Protein AF-A0A1S2KK34-F1 (afdb_monomer)

Nearest PDB structures (foldseek):
  4k4c-assembly1_D  TM=8.020E-01  e=3.610E-04  Escherichia coli K-12
  1sh8-assembly1_B  TM=6.931E-01  e=1.708E-01  Pseudomonas aeruginosa
  1t82-assembly1_A  TM=6.483E-01  e=7.334E-01  Shewanella oneidensis MR-1
  1t82-assembly2_D  TM=6.218E-01  e=6.864E-01  Shewanella oneidensis MR-1
  8ayv-assembly1_B  TM=6.847E-01  e=1.091E+00  Pseudomonas putida KT2440

Solvent-accessible surface area (backbone atoms only — not comparable to full-atom values): 6632 Å² total; per-residue (Å²): 136,78,84,82,69,76,60,44,62,52,68,68,59,50,58,65,44,57,82,69,76,59,63,60,70,70,73,64,45,49,56,74,68,29,50,75,44,51,39,41,59,51,31,52,34,54,90,52,53,42,67,49,60,52,48,57,98,44,52,39,101,86,53,29,51,24,69,66,51,56,48,49,55,50,51,46,42,51,46,48,21,46,29,50,59,55,35,96,88,50,83,66,75,91,84,83,87,87,86,83,87,89,71,89,46,66,63,93

pLDDT: mean 93.86, std 10.23, range [38.03, 98.62]

Sequence (108 aa):
MGEQTTVKFPQEVLDEYAALGVDLPALFSAGHLGNRMGVQIVEAAPDRVVGTMPVEGNTQPYGLLHGGASAVLAETLGSIGAMLHGGSRKIAVGVDLNCTHHRGVRSG

Mean predicted aligned error: 3.7 Å

Foldseek 3Di:
DDPQQDEAEDVVQCVQCVVVVDPPCVVLDLPDVCVVQVKDWRYAALVDTDIDGWLPPQDDPVQWRDQVSVQSNVLSRVLSNVDRVVGPPDHDDDDDDDDDDPDTDRGD

Structure (mmCIF, N/CA/C/O backbone):
data_AF-A0A1S2KK34-F1
#
_entry.id   AF-A0A1S2KK34-F1
#
loop_
_atom_site.group_PDB
_atom_site.id
_atom_site.type_symbol
_atom_site.label_atom_id
_atom_site.label_alt_id
_atom_site.label_comp_id
_atom_site.label_asym_id
_atom_site.label_entity_id
_atom_site.label_seq_id
_atom_site.pdbx_PDB_ins_code
_atom_site.Cartn_x
_atom_site.Cartn_y
_atom_site.Cartn_z
_atom_site.occupancy
_atom_site.B_iso_or_equiv
_atom_site.auth_seq_id
_atom_site.auth_comp_id
_atom_site.auth_asym_id
_atom_site.auth_atom_id
_atom_site.pdbx_PDB_model_num
ATOM 1 N N . MET A 1 1 ? -4.766 14.253 -14.163 1.00 38.03 1 MET A N 1
ATOM 2 C CA . MET A 1 1 ? -5.714 14.497 -13.055 1.00 38.03 1 MET A CA 1
ATOM 3 C C . MET A 1 1 ? -6.442 13.179 -12.855 1.00 38.03 1 MET A C 1
ATOM 5 O O . MET A 1 1 ? -7.297 12.862 -13.666 1.00 38.03 1 MET A O 1
ATOM 9 N N . GLY A 1 2 ? -5.946 12.329 -11.950 1.00 47.00 2 GLY A N 1
ATOM 10 C CA . GLY A 1 2 ? -6.475 10.973 -11.771 1.00 47.00 2 GLY A CA 1
ATOM 11 C C . GLY A 1 2 ? -7.850 11.013 -11.114 1.00 47.00 2 GLY A C 1
ATOM 12 O O . GLY A 1 2 ? -8.084 11.864 -10.255 1.00 47.00 2 GLY A O 1
ATOM 13 N N . GLU A 1 3 ? -8.753 10.132 -11.538 1.00 47.66 3 GLU A N 1
ATOM 14 C CA . GLU A 1 3 ? -10.026 9.912 -10.854 1.00 47.66 3 GLU A CA 1
ATOM 15 C C . GLU A 1 3 ? -9.744 9.575 -9.386 1.00 47.66 3 GLU A C 1
ATOM 17 O O . GLU A 1 3 ? -9.060 8.596 -9.078 1.00 47.66 3 GLU A O 1
ATOM 22 N N . GLN A 1 4 ? -10.240 10.405 -8.467 1.00 55.00 4 GLN A N 1
ATOM 23 C CA . GLN A 1 4 ? -10.224 10.074 -7.048 1.00 55.00 4 GLN A CA 1
ATOM 24 C C . GLN A 1 4 ? -11.180 8.902 -6.849 1.00 55.00 4 GLN A C 1
ATOM 26 O O . GLN A 1 4 ? -12.398 9.067 -6.828 1.00 55.00 4 GLN A O 1
ATOM 31 N N . THR A 1 5 ? -10.622 7.700 -6.752 1.00 62.75 5 THR A N 1
ATOM 32 C CA . THR A 1 5 ? -11.407 6.517 -6.417 1.00 62.75 5 THR A CA 1
ATOM 33 C C . THR A 1 5 ? -11.819 6.648 -4.955 1.00 62.75 5 THR A C 1
ATOM 35 O O . THR A 1 5 ? -10.970 6.784 -4.077 1.00 62.75 5 THR A O 1
ATOM 38 N N . THR A 1 6 ? -13.122 6.658 -4.681 1.00 85.69 6 THR A N 1
ATOM 39 C CA . THR A 1 6 ? -13.627 6.674 -3.306 1.00 85.69 6 THR A CA 1
ATOM 40 C C . THR A 1 6 ? -13.260 5.358 -2.624 1.00 85.69 6 THR A C 1
ATOM 42 O O . THR A 1 6 ? -13.679 4.290 -3.076 1.00 85.69 6 THR A O 1
ATOM 45 N N . VAL A 1 7 ? -12.478 5.437 -1.544 1.00 94.38 7 VAL A N 1
ATOM 46 C CA . VAL A 1 7 ? -12.123 4.276 -0.717 1.00 94.38 7 VAL A CA 1
ATOM 47 C C . VAL A 1 7 ? -13.395 3.657 -0.142 1.00 94.38 7 VAL A C 1
ATOM 49 O O . VAL A 1 7 ? -14.249 4.362 0.398 1.00 94.38 7 VAL A O 1
ATOM 52 N N . LYS A 1 8 ? -13.523 2.334 -0.243 1.00 96.56 8 LYS A N 1
ATOM 53 C CA . LYS A 1 8 ? -14.642 1.591 0.341 1.00 96.56 8 LYS A CA 1
ATOM 54 C C . LYS A 1 8 ? -14.320 1.205 1.781 1.00 96.56 8 LYS A C 1
ATOM 56 O O . LYS A 1 8 ? -13.398 0.425 2.012 1.00 96.56 8 LYS A O 1
ATOM 61 N N . PHE A 1 9 ? -15.109 1.719 2.717 1.00 96.81 9 PHE A N 1
ATOM 62 C CA . PHE A 1 9 ? -15.080 1.332 4.125 1.00 96.81 9 PHE A CA 1
ATOM 63 C C . PHE A 1 9 ? -16.385 0.610 4.493 1.00 96.81 9 PHE A C 1
ATOM 65 O O . PHE A 1 9 ? -17.448 1.029 4.023 1.00 96.81 9 PHE A O 1
ATOM 72 N N . PRO A 1 10 ? -16.339 -0.442 5.326 1.00 96.44 10 PRO A N 1
ATOM 73 C CA . PRO A 1 10 ? -17.534 -1.010 5.943 1.00 96.44 10 PRO A CA 1
ATOM 74 C C . PRO A 1 10 ? -18.264 0.011 6.827 1.00 96.44 10 PRO A C 1
ATOM 76 O O . PRO A 1 10 ? -17.639 0.916 7.389 1.00 96.44 10 PRO A O 1
ATOM 79 N N . GLN A 1 11 ? -19.583 -0.141 6.979 1.00 94.94 11 GLN A N 1
ATOM 80 C CA . GLN A 1 11 ? -20.396 0.810 7.747 1.00 94.94 11 GLN A CA 1
ATOM 81 C C . GLN A 1 11 ? -19.986 0.845 9.223 1.00 94.94 11 GLN A C 1
ATOM 83 O O . GLN A 1 11 ? -19.932 1.915 9.814 1.00 94.94 11 GLN A O 1
ATOM 88 N N . GLU A 1 12 ? -19.610 -0.294 9.797 1.00 94.19 12 GLU A N 1
ATOM 89 C CA . GLU A 1 12 ? -19.143 -0.389 11.178 1.00 94.19 12 GLU A CA 1
ATOM 90 C C . GLU A 1 12 ? -17.866 0.425 11.437 1.00 94.19 12 GLU A C 1
ATOM 92 O O . GLU A 1 12 ? -17.731 1.033 12.498 1.00 94.19 12 GLU A O 1
ATOM 97 N N . VAL A 1 13 ? -16.960 0.503 10.453 1.00 95.19 13 VAL A N 1
ATOM 98 C CA . VAL A 1 13 ? -15.751 1.334 10.544 1.00 95.19 13 VAL A CA 1
ATOM 99 C C . VAL A 1 13 ? -16.136 2.809 10.465 1.00 95.19 13 VAL A C 1
ATOM 101 O O . VAL A 1 13 ? -15.637 3.623 11.239 1.00 95.19 13 VAL A O 1
ATOM 104 N N . LEU A 1 14 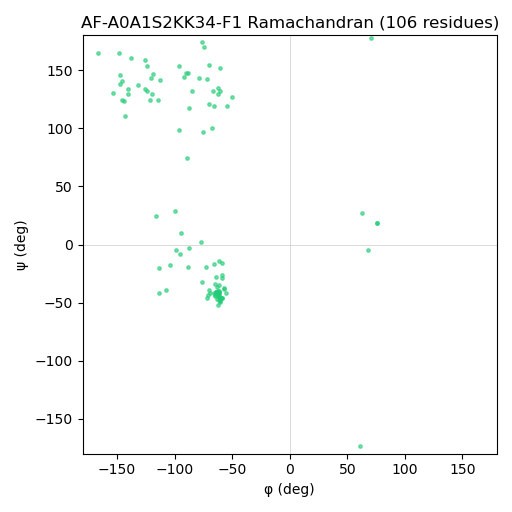? -17.045 3.166 9.553 1.00 94.38 14 LEU A N 1
ATOM 105 C CA . LEU A 1 14 ? -17.546 4.537 9.457 1.00 94.38 14 LEU A CA 1
ATOM 106 C C . LEU A 1 14 ? -18.196 4.974 10.774 1.00 94.38 14 LEU A C 1
ATOM 108 O O . LEU A 1 14 ? -17.876 6.049 11.272 1.00 94.38 14 LEU A O 1
ATOM 112 N N . ASP A 1 15 ? -19.0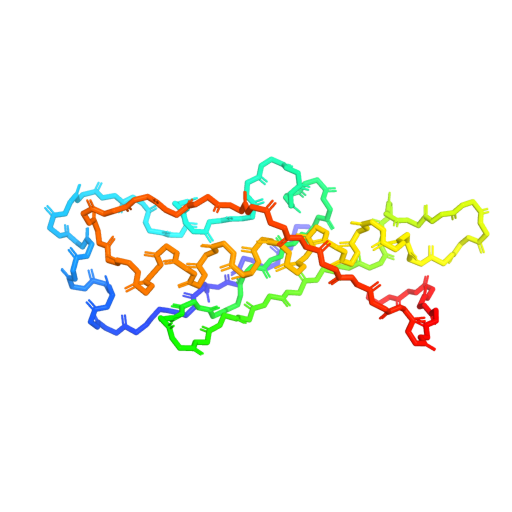42 4.130 11.360 1.00 93.19 15 ASP A N 1
ATOM 113 C CA . ASP A 1 15 ? -19.748 4.416 12.609 1.00 93.19 15 ASP A CA 1
ATOM 114 C C . ASP A 1 15 ? -18.782 4.553 13.796 1.00 93.19 15 ASP A C 1
ATOM 116 O O . ASP A 1 15 ? -18.910 5.489 14.590 1.00 93.19 15 ASP A O 1
ATOM 120 N N . GLU A 1 16 ? -17.785 3.665 13.905 1.00 92.25 16 GLU A N 1
ATOM 121 C CA . GLU A 1 16 ? -16.784 3.721 14.977 1.00 92.25 16 GLU A CA 1
ATOM 122 C C . GLU A 1 16 ? -15.979 5.028 14.932 1.00 92.25 16 GLU A C 1
ATOM 124 O O . GLU A 1 16 ? -15.773 5.677 15.962 1.00 92.25 16 GLU A O 1
ATOM 129 N N . TYR A 1 17 ? -15.537 5.433 13.740 1.00 92.50 17 TYR A N 1
ATOM 130 C CA . TYR A 1 17 ? -14.664 6.593 13.580 1.00 92.50 17 TYR A CA 1
ATOM 131 C C . TYR A 1 17 ? -15.424 7.919 13.414 1.00 92.50 17 TYR A C 1
ATOM 133 O O . TYR A 1 17 ? -14.854 8.976 13.698 1.00 92.50 17 TYR A O 1
ATOM 141 N N . ALA A 1 18 ? -16.709 7.902 13.036 1.00 88.94 18 ALA A N 1
ATOM 142 C CA . ALA A 1 18 ? -17.539 9.106 12.924 1.00 88.94 18 ALA A CA 1
ATOM 143 C C . ALA A 1 18 ? -17.603 9.887 14.244 1.00 88.94 18 ALA A C 1
ATOM 145 O O . ALA A 1 18 ? -17.532 11.117 14.249 1.00 88.94 18 ALA A O 1
ATOM 146 N N . ALA A 1 19 ? -17.657 9.177 15.375 1.00 83.50 19 ALA A N 1
ATOM 147 C CA . ALA A 1 19 ? -17.682 9.780 16.707 1.00 83.50 19 ALA A CA 1
ATOM 148 C C . ALA A 1 19 ? -16.387 10.537 17.070 1.00 83.50 19 ALA A C 1
ATOM 150 O O . ALA A 1 19 ? -16.385 11.336 18.006 1.00 83.50 19 ALA A O 1
ATOM 151 N N . LEU A 1 20 ? -15.292 10.296 16.343 1.00 88.50 20 LEU A N 1
ATOM 152 C CA . LEU A 1 20 ? -13.975 10.885 16.600 1.00 88.50 20 LEU A CA 1
ATOM 153 C C . LEU A 1 20 ? -13.717 12.145 15.766 1.00 88.50 20 LEU A C 1
ATOM 155 O O . LEU A 1 20 ? -12.711 12.816 15.987 1.00 88.50 20 LEU A O 1
ATOM 159 N N . GLY A 1 21 ? -14.599 12.467 14.811 1.00 87.06 21 GLY A N 1
ATOM 160 C CA . GLY A 1 21 ? -14.458 13.642 13.947 1.00 87.06 21 GLY A CA 1
ATOM 161 C C . GLY A 1 21 ? -13.212 13.610 13.055 1.00 87.06 21 GLY A C 1
ATOM 162 O O . GLY A 1 21 ? -12.683 14.664 12.708 1.00 87.06 21 GLY A O 1
ATOM 163 N N . VAL A 1 22 ? -12.714 12.416 12.719 1.00 88.62 22 VAL A N 1
ATOM 164 C CA . VAL A 1 22 ? -11.514 12.244 11.891 1.00 88.62 22 VAL A CA 1
ATOM 165 C C . VAL A 1 22 ? -11.858 12.170 10.406 1.00 88.62 22 VAL A C 1
ATOM 167 O O . VAL A 1 22 ? -12.891 11.631 10.013 1.00 88.62 22 VAL A O 1
ATOM 170 N N . ASP A 1 23 ? -10.948 12.663 9.569 1.00 91.00 23 ASP A N 1
ATOM 171 C CA . ASP A 1 23 ? -10.967 12.395 8.131 1.00 91.00 23 ASP A CA 1
ATOM 172 C C . ASP A 1 23 ? -10.465 10.964 7.894 1.00 91.00 23 ASP A C 1
ATOM 174 O O . ASP A 1 23 ? -9.262 10.692 7.908 1.00 91.00 23 ASP A O 1
ATOM 178 N N . LEU A 1 24 ? -11.412 10.036 7.751 1.00 91.75 24 LEU A N 1
ATOM 179 C CA . LEU A 1 24 ? -11.129 8.609 7.645 1.00 91.75 24 LEU A CA 1
ATOM 180 C C . LEU A 1 24 ? -10.310 8.252 6.386 1.00 91.75 24 LEU A C 1
ATOM 182 O O . LEU A 1 24 ? -9.298 7.559 6.533 1.00 91.75 24 LEU A O 1
ATOM 186 N N . PRO A 1 25 ? -10.656 8.741 5.172 1.00 91.62 25 PRO A N 1
ATOM 187 C CA . PRO A 1 25 ? -9.800 8.575 3.997 1.00 91.62 25 PRO A CA 1
ATOM 188 C C . PRO A 1 25 ? -8.376 9.105 4.184 1.00 91.62 25 PRO A C 1
ATOM 190 O O . PRO A 1 25 ? -7.427 8.453 3.749 1.00 91.62 25 PRO A O 1
ATOM 193 N N . ALA A 1 26 ? -8.198 10.266 4.824 1.00 91.50 26 ALA A N 1
ATOM 194 C CA . ALA A 1 26 ? -6.863 10.811 5.058 1.00 91.50 26 ALA A CA 1
ATOM 195 C C . ALA A 1 26 ? -6.069 9.981 6.080 1.00 91.50 26 ALA A C 1
ATOM 197 O O . ALA A 1 26 ? -4.882 9.711 5.862 1.00 91.50 26 ALA A O 1
ATOM 198 N N . LEU A 1 27 ? -6.723 9.547 7.164 1.00 92.94 27 LEU A N 1
ATOM 199 C CA . LEU A 1 27 ? -6.118 8.734 8.222 1.00 92.94 27 LEU A CA 1
ATOM 200 C C . LEU A 1 27 ? -5.610 7.388 7.692 1.00 92.94 27 LEU A C 1
ATOM 202 O O . LEU A 1 27 ? -4.510 6.970 8.043 1.00 92.94 27 LEU A O 1
ATOM 206 N N . PHE A 1 28 ? -6.386 6.744 6.818 1.00 94.56 28 PHE A N 1
ATOM 207 C CA . PHE A 1 28 ? -6.035 5.470 6.184 1.00 94.56 28 PHE A CA 1
ATOM 208 C C . PHE A 1 28 ? -5.494 5.640 4.761 1.00 94.56 28 PHE A C 1
ATOM 210 O O . PHE A 1 28 ? -5.634 4.753 3.920 1.00 94.56 28 PHE A O 1
ATOM 217 N N . SER A 1 29 ? -4.864 6.782 4.484 1.00 92.44 29 SER A N 1
ATOM 218 C CA . SER A 1 29 ? -4.147 7.009 3.230 1.00 92.44 29 SER A CA 1
ATOM 219 C C . SER A 1 29 ? -2.797 6.284 3.206 1.00 92.44 29 SER A C 1
ATOM 221 O O . SER A 1 29 ? -2.330 5.734 4.202 1.00 92.44 29 SER A O 1
ATOM 223 N N . ALA A 1 30 ? -2.115 6.331 2.060 1.00 94.31 30 ALA A N 1
ATOM 224 C CA . ALA A 1 30 ? -0.807 5.704 1.895 1.00 94.31 30 ALA A CA 1
ATOM 225 C C . ALA A 1 30 ? 0.364 6.491 2.534 1.00 94.31 30 ALA A C 1
ATOM 227 O O . ALA A 1 30 ? 1.530 6.105 2.402 1.00 94.31 30 ALA A O 1
ATOM 228 N N . GLY A 1 31 ? 0.083 7.617 3.204 1.00 94.31 31 GLY A N 1
ATOM 229 C CA . GLY A 1 31 ? 1.097 8.496 3.787 1.00 94.31 31 GLY A CA 1
ATOM 230 C C . GLY A 1 31 ? 2.070 9.081 2.752 1.00 94.31 31 GLY A C 1
ATOM 231 O O . GLY A 1 31 ? 1.919 8.917 1.544 1.00 94.31 31 GLY A O 1
ATOM 232 N N . HIS A 1 32 ? 3.110 9.789 3.203 1.00 96.44 32 HIS A N 1
ATOM 233 C CA . HIS A 1 32 ? 4.011 10.504 2.286 1.00 96.44 32 HIS A CA 1
ATOM 234 C C . HIS A 1 32 ? 4.751 9.587 1.304 1.00 96.44 32 HIS A C 1
ATOM 236 O O . HIS A 1 32 ? 4.852 9.916 0.121 1.00 96.44 32 HIS A O 1
ATOM 242 N N . LEU A 1 33 ? 5.282 8.454 1.776 1.00 97.44 33 LEU A N 1
ATOM 243 C CA . LEU A 1 33 ? 6.036 7.538 0.921 1.00 97.44 33 LEU A CA 1
ATOM 244 C C . LEU A 1 33 ? 5.118 6.789 -0.049 1.00 97.44 33 LEU A C 1
ATOM 246 O O . LEU A 1 33 ? 5.421 6.750 -1.238 1.00 97.44 33 LEU A O 1
ATOM 250 N N . GLY A 1 34 ? 3.985 6.257 0.419 1.00 97.19 34 GLY A 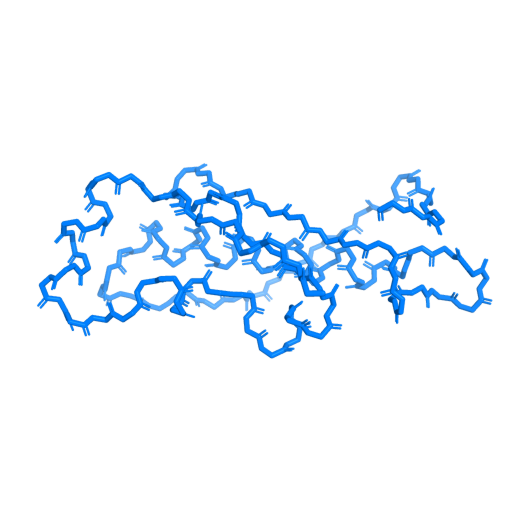N 1
ATOM 251 C CA . GLY A 1 34 ? 3.021 5.595 -0.456 1.00 97.19 34 GLY A CA 1
ATOM 252 C C . GLY A 1 34 ? 2.444 6.551 -1.502 1.00 97.19 34 GLY A C 1
ATOM 253 O O . GLY A 1 34 ? 2.403 6.203 -2.680 1.00 97.19 34 GLY A O 1
ATOM 254 N N . ASN A 1 35 ? 2.149 7.802 -1.128 1.00 95.44 35 ASN A N 1
ATOM 255 C CA . ASN A 1 35 ? 1.729 8.838 -2.078 1.00 95.44 35 ASN A CA 1
ATOM 256 C C . ASN A 1 35 ? 2.811 9.130 -3.130 1.00 95.44 35 ASN A C 1
ATOM 258 O O . ASN A 1 35 ? 2.500 9.263 -4.311 1.00 95.44 35 ASN A O 1
ATOM 262 N N . ARG A 1 36 ? 4.094 9.178 -2.735 1.00 96.56 36 ARG A N 1
ATOM 263 C CA . ARG A 1 36 ? 5.229 9.330 -3.670 1.00 96.56 36 ARG A CA 1
ATOM 264 C C . ARG A 1 36 ? 5.372 8.144 -4.624 1.00 96.56 36 ARG A C 1
ATOM 266 O O . ARG A 1 36 ? 5.886 8.332 -5.719 1.00 96.56 36 ARG A O 1
ATOM 273 N N . MET A 1 37 ? 4.938 6.955 -4.210 1.00 97.38 37 MET A N 1
ATOM 274 C CA . MET A 1 37 ? 4.904 5.752 -5.045 1.00 97.38 37 MET A CA 1
ATOM 275 C C . MET A 1 37 ? 3.605 5.619 -5.858 1.00 97.38 37 MET A C 1
ATOM 277 O O . MET A 1 37 ? 3.473 4.670 -6.623 1.00 97.38 37 MET A O 1
ATOM 281 N N . GLY A 1 38 ? 2.644 6.536 -5.698 1.00 96.62 38 GLY A N 1
ATOM 282 C CA . GLY A 1 38 ? 1.350 6.479 -6.379 1.00 96.62 38 GLY A CA 1
ATOM 283 C C . GLY A 1 38 ? 0.377 5.443 -5.808 1.00 96.62 38 GLY A C 1
ATOM 284 O O . GLY A 1 38 ? -0.572 5.071 -6.494 1.00 96.62 38 GLY A O 1
ATOM 285 N N . VAL A 1 39 ? 0.584 4.970 -4.574 1.00 97.94 39 VAL A N 1
ATOM 286 C CA . VAL A 1 39 ? -0.319 4.008 -3.925 1.00 97.94 39 VAL A CA 1
ATOM 287 C C . VAL A 1 39 ? -1.707 4.629 -3.746 1.00 97.94 39 VAL A C 1
ATOM 289 O O . VAL A 1 39 ? -1.837 5.727 -3.209 1.00 97.94 39 VAL A O 1
ATOM 292 N N . GLN A 1 40 ? -2.742 3.910 -4.175 1.00 96.81 40 GLN A N 1
ATOM 293 C CA . GLN A 1 40 ? -4.149 4.254 -3.980 1.00 96.81 40 GLN A CA 1
ATOM 294 C C . GLN A 1 40 ? -4.829 3.148 -3.180 1.00 96.81 40 GLN A C 1
ATOM 296 O O . GLN A 1 40 ? -4.717 1.973 -3.533 1.00 96.81 40 GLN A O 1
ATOM 301 N N . ILE A 1 41 ? -5.542 3.517 -2.119 1.00 97.88 41 ILE A N 1
ATOM 302 C CA . ILE A 1 41 ? -6.368 2.579 -1.357 1.00 97.88 41 ILE A CA 1
ATOM 303 C C . ILE A 1 41 ? -7.730 2.482 -2.045 1.00 97.88 41 ILE A C 1
ATOM 305 O O . ILE A 1 41 ? -8.324 3.490 -2.411 1.00 97.88 41 ILE A O 1
ATOM 309 N N . VAL A 1 42 ? -8.208 1.261 -2.257 1.00 97.19 42 VAL A N 1
ATOM 310 C CA . VAL A 1 42 ? -9.479 0.969 -2.938 1.00 97.19 42 VAL A CA 1
ATOM 311 C C . VAL A 1 42 ? -10.524 0.495 -1.931 1.00 97.19 42 VAL A C 1
ATOM 313 O O . VAL A 1 42 ? -11.692 0.870 -2.013 1.00 97.19 42 VAL A O 1
ATOM 316 N N . GLU A 1 43 ? -10.102 -0.313 -0.962 1.00 97.56 43 GLU A N 1
ATOM 317 C CA . GLU A 1 43 ? -10.938 -0.874 0.099 1.00 97.56 43 GLU A CA 1
ATOM 318 C C . GLU A 1 43 ? -10.110 -0.989 1.372 1.00 97.56 43 GLU A C 1
ATOM 320 O O . GLU A 1 43 ? -8.934 -1.355 1.311 1.00 97.56 43 GLU A O 1
ATOM 325 N N . ALA A 1 44 ? -10.719 -0.690 2.512 1.00 97.88 44 ALA A N 1
ATOM 326 C CA . ALA A 1 44 ? -10.064 -0.790 3.802 1.00 97.88 44 ALA A CA 1
ATOM 327 C C . ALA A 1 44 ? -11.055 -1.282 4.864 1.00 97.88 44 ALA A C 1
ATOM 329 O O . ALA A 1 44 ? -11.982 -0.572 5.255 1.00 97.88 44 ALA A O 1
ATOM 330 N N . ALA A 1 45 ? -10.838 -2.514 5.317 1.00 96.88 45 ALA A N 1
ATOM 331 C CA . ALA A 1 45 ? -11.596 -3.199 6.352 1.00 96.88 45 ALA A CA 1
ATOM 332 C C . ALA A 1 45 ? -10.642 -3.956 7.305 1.00 96.88 45 ALA A C 1
ATOM 334 O O . ALA A 1 45 ? -9.497 -4.234 6.932 1.00 96.88 45 ALA A O 1
ATOM 335 N N . PRO A 1 46 ? -11.084 -4.312 8.528 1.00 96.31 46 PRO A N 1
ATOM 336 C CA . PRO A 1 46 ? -10.263 -5.046 9.500 1.00 96.31 46 PRO A CA 1
ATOM 337 C C . PRO A 1 46 ? -9.745 -6.412 9.025 1.00 96.31 46 PRO A C 1
ATOM 339 O O . PRO A 1 46 ? -8.734 -6.896 9.530 1.00 96.31 46 PRO A O 1
ATOM 342 N N . ASP A 1 47 ? -10.450 -7.056 8.097 1.00 96.56 47 ASP A N 1
ATOM 343 C CA . ASP A 1 47 ? -10.135 -8.377 7.548 1.00 96.56 47 ASP A CA 1
ATOM 344 C C . ASP A 1 47 ? -9.522 -8.314 6.140 1.00 96.56 47 ASP A C 1
ATOM 346 O O . ASP A 1 47 ? -8.903 -9.284 5.690 1.00 96.56 47 ASP A O 1
ATOM 350 N N . ARG A 1 48 ? -9.663 -7.180 5.440 1.00 97.62 48 ARG A N 1
ATOM 351 C CA . ARG A 1 48 ? -9.180 -7.014 4.071 1.00 97.62 48 ARG A CA 1
ATOM 352 C C . ARG A 1 48 ? -8.875 -5.561 3.722 1.00 97.62 48 ARG A C 1
ATOM 354 O O . ARG A 1 48 ? -9.710 -4.674 3.847 1.00 97.62 48 ARG A O 1
ATOM 361 N N . VAL A 1 49 ? -7.686 -5.340 3.170 1.00 98.44 49 VAL A N 1
ATOM 362 C CA . VAL A 1 49 ? -7.289 -4.053 2.587 1.00 98.44 49 VAL A CA 1
ATOM 363 C C . VAL A 1 49 ? -6.832 -4.284 1.156 1.00 98.44 49 VAL A C 1
ATOM 365 O O . VAL A 1 49 ? -6.072 -5.211 0.871 1.00 98.44 49 VAL A O 1
ATOM 368 N N . VAL A 1 50 ? -7.306 -3.442 0.244 1.00 98.38 50 VAL A N 1
ATOM 369 C CA . VAL A 1 50 ? -6.954 -3.482 -1.176 1.00 98.38 50 VAL A CA 1
ATOM 370 C C . VAL A 1 50 ? -6.396 -2.135 -1.577 1.00 98.38 50 VAL A C 1
ATOM 372 O O . VAL A 1 50 ? -7.017 -1.101 -1.337 1.00 98.38 50 VAL A O 1
ATOM 375 N N . GLY A 1 51 ? -5.262 -2.154 -2.264 1.00 97.75 51 GLY A N 1
ATOM 376 C CA . GLY A 1 51 ? -4.727 -0.976 -2.921 1.00 97.75 51 GLY A CA 1
ATOM 377 C C . GLY A 1 51 ? -3.964 -1.326 -4.184 1.00 97.75 51 GLY A C 1
ATOM 378 O O . GLY A 1 51 ? -3.616 -2.481 -4.433 1.00 97.75 51 GLY A O 1
ATOM 379 N N . THR A 1 52 ? -3.721 -0.302 -4.987 1.00 97.81 52 THR A N 1
ATOM 380 C CA . THR A 1 52 ? -3.002 -0.385 -6.257 1.00 97.81 52 THR A CA 1
ATOM 381 C C . THR A 1 52 ? -1.829 0.576 -6.243 1.00 97.81 52 THR A C 1
ATOM 383 O O . THR A 1 52 ? -1.875 1.603 -5.573 1.00 97.81 52 THR A O 1
ATOM 386 N N . MET A 1 53 ? -0.792 0.274 -7.013 1.00 98.19 53 MET A N 1
ATOM 387 C CA . MET A 1 53 ? 0.365 1.143 -7.194 1.00 98.19 53 MET A CA 1
ATOM 388 C C . MET A 1 53 ? 0.829 1.011 -8.647 1.00 98.19 53 MET A C 1
ATOM 390 O O . MET A 1 53 ? 1.091 -0.121 -9.062 1.00 98.19 53 MET A O 1
ATOM 394 N N . PRO A 1 54 ? 0.918 2.110 -9.415 1.00 98.12 54 PRO A N 1
ATOM 395 C CA . PRO A 1 54 ? 1.402 2.045 -10.787 1.00 98.12 54 PRO A CA 1
ATOM 396 C C . PRO A 1 54 ? 2.905 1.746 -10.812 1.00 98.12 54 PRO A C 1
ATOM 398 O O . PRO A 1 54 ? 3.640 2.085 -9.883 1.00 98.12 54 PRO A O 1
ATOM 401 N N . VAL A 1 55 ? 3.387 1.153 -11.896 1.00 98.38 55 VAL A N 1
ATOM 402 C CA . VAL A 1 55 ? 4.807 0.989 -12.212 1.00 98.38 55 VAL A CA 1
ATOM 403 C C . VAL A 1 55 ? 5.267 2.213 -13.002 1.00 98.38 55 VAL A C 1
ATOM 405 O O . VAL A 1 55 ? 5.443 2.174 -14.220 1.00 98.38 55 VAL A O 1
ATOM 408 N N . GLU A 1 56 ? 5.427 3.325 -12.289 1.00 96.19 56 GLU A N 1
ATOM 409 C CA . GLU A 1 56 ? 5.822 4.623 -12.833 1.00 96.19 56 GLU A CA 1
ATOM 410 C C . GLU A 1 56 ? 6.693 5.370 -11.813 1.00 96.19 56 GLU A C 1
ATOM 412 O O . GLU A 1 56 ? 6.316 5.538 -10.655 1.00 96.19 56 GLU A O 1
ATOM 417 N N . GLY A 1 57 ? 7.904 5.778 -12.208 1.00 95.31 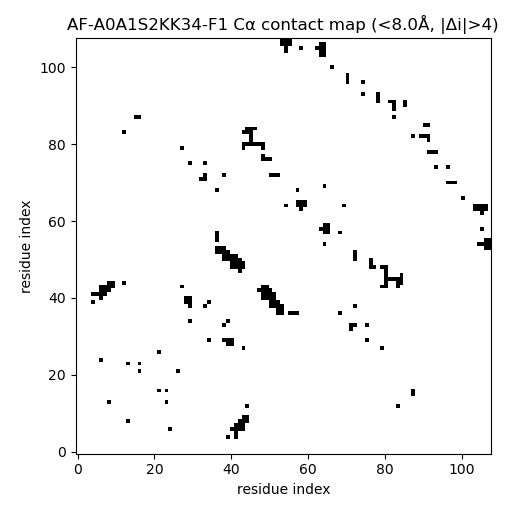57 GLY A N 1
ATOM 418 C CA . GLY A 1 57 ? 8.840 6.501 -11.329 1.00 95.31 57 GLY A CA 1
ATOM 419 C C . GLY A 1 57 ? 9.426 5.686 -10.163 1.00 95.31 57 GLY A C 1
ATOM 420 O O . GLY A 1 57 ? 10.309 6.171 -9.459 1.00 95.31 57 GLY A O 1
ATOM 421 N N . ASN A 1 58 ? 8.987 4.441 -9.980 1.00 97.81 58 ASN A N 1
ATOM 422 C CA . ASN A 1 58 ? 9.384 3.524 -8.907 1.00 97.81 58 ASN A CA 1
ATOM 423 C C . ASN A 1 58 ? 10.116 2.273 -9.436 1.00 97.81 58 ASN A C 1
ATOM 425 O O . ASN A 1 58 ? 10.133 1.214 -8.801 1.00 97.81 58 ASN A O 1
ATOM 429 N N . THR A 1 59 ? 10.737 2.387 -10.610 1.00 98.12 59 THR A N 1
ATOM 430 C CA . THR A 1 59 ? 11.521 1.318 -11.229 1.00 98.12 59 THR A CA 1
ATOM 431 C C . THR A 1 59 ? 12.982 1.343 -10.786 1.00 98.12 59 THR A C 1
ATOM 433 O O . THR A 1 59 ? 13.566 2.403 -10.572 1.00 98.12 59 THR A O 1
ATOM 436 N N . GLN A 1 60 ? 13.610 0.172 -10.709 1.00 98.00 60 GLN A N 1
ATOM 437 C CA . GLN A 1 60 ? 15.063 0.042 -10.579 1.00 98.00 60 GLN A CA 1
ATOM 438 C C . GLN A 1 60 ? 15.780 0.347 -11.923 1.00 98.00 60 GLN A C 1
ATOM 440 O O . GLN A 1 60 ? 15.107 0.477 -12.950 1.00 98.00 60 GLN A O 1
ATOM 445 N N . PRO A 1 61 ? 17.127 0.487 -11.958 1.00 97.62 61 PRO A N 1
ATOM 446 C CA . PRO A 1 61 ? 17.864 0.976 -13.139 1.00 97.62 61 PRO A CA 1
ATOM 447 C C . PRO A 1 61 ? 17.707 0.173 -14.442 1.00 97.62 61 PRO A C 1
ATOM 449 O O . PRO A 1 61 ? 18.035 0.672 -15.513 1.00 97.62 61 PRO A O 1
ATOM 452 N N . TYR A 1 62 ? 17.210 -1.060 -14.368 1.00 97.12 62 TYR A N 1
ATOM 453 C CA . TYR A 1 62 ? 16.922 -1.930 -15.511 1.00 97.12 62 TYR A CA 1
ATOM 454 C C . TYR A 1 62 ? 15.458 -1.847 -15.984 1.00 97.12 62 TYR A C 1
ATOM 456 O O . TYR A 1 62 ? 15.025 -2.669 -16.795 1.00 97.12 62 TYR A O 1
ATOM 464 N N . GLY A 1 63 ? 14.679 -0.883 -15.480 1.00 96.75 63 GLY A N 1
ATOM 465 C CA . GLY A 1 63 ? 13.302 -0.625 -15.911 1.00 96.75 63 GLY A CA 1
ATOM 466 C C . GLY A 1 63 ? 12.272 -1.633 -15.394 1.00 96.75 63 GLY A C 1
ATOM 467 O O . GLY A 1 63 ? 11.192 -1.756 -15.967 1.00 96.75 63 GLY A O 1
ATOM 468 N N . LEU A 1 64 ? 12.597 -2.388 -14.342 1.00 98.44 64 LEU A N 1
ATOM 469 C CA . LEU A 1 64 ? 11.635 -3.227 -13.619 1.00 98.44 64 LEU A CA 1
ATOM 470 C C . LEU A 1 64 ? 11.121 -2.481 -12.390 1.00 98.44 64 LEU A C 1
ATOM 472 O O . LEU A 1 64 ? 11.855 -1.674 -11.830 1.00 98.44 64 LEU A O 1
ATOM 476 N N . LEU A 1 65 ? 9.918 -2.793 -11.912 1.00 98.56 65 LEU A N 1
ATOM 477 C CA . LEU A 1 65 ? 9.436 -2.339 -10.608 1.00 98.56 65 LEU A CA 1
ATOM 478 C C . LEU A 1 65 ? 10.491 -2.643 -9.532 1.00 98.56 65 LEU A C 1
ATOM 480 O O . LEU A 1 65 ? 10.977 -3.774 -9.424 1.00 98.56 65 LEU A O 1
ATOM 484 N N . HIS A 1 66 ? 10.873 -1.630 -8.754 1.00 98.44 66 HIS A N 1
ATOM 485 C CA . HIS A 1 66 ? 11.825 -1.807 -7.667 1.00 98.44 66 HIS A CA 1
ATOM 486 C C . HIS A 1 66 ? 11.195 -2.694 -6.582 1.00 98.44 66 HIS A C 1
ATOM 488 O O . HIS A 1 66 ? 10.082 -2.425 -6.139 1.00 98.44 66 HIS A O 1
ATOM 494 N N . GLY A 1 67 ? 11.904 -3.718 -6.095 1.00 98.12 67 GLY A N 1
ATOM 495 C CA . GLY A 1 67 ? 11.359 -4.634 -5.077 1.00 98.12 67 GLY A CA 1
ATOM 496 C C . GLY A 1 67 ? 10.905 -3.915 -3.799 1.00 98.12 67 GLY A C 1
ATOM 497 O O . GLY A 1 67 ? 9.836 -4.189 -3.260 1.00 98.12 67 GLY A O 1
ATOM 498 N N . GLY A 1 68 ? 11.658 -2.891 -3.389 1.00 98.25 68 GLY A N 1
ATOM 499 C CA . GLY A 1 68 ? 11.269 -1.977 -2.310 1.00 98.25 68 GLY A CA 1
ATOM 500 C C . GLY A 1 68 ? 9.950 -1.223 -2.545 1.00 98.25 68 GLY A C 1
ATOM 501 O O . GLY A 1 68 ? 9.259 -0.936 -1.580 1.00 98.25 68 GLY A O 1
ATOM 502 N N . ALA A 1 69 ? 9.543 -0.951 -3.790 1.00 98.31 69 ALA A N 1
ATOM 503 C CA . ALA A 1 69 ? 8.232 -0.357 -4.062 1.00 98.31 69 ALA A CA 1
ATOM 504 C C . ALA A 1 69 ? 7.103 -1.367 -3.784 1.00 98.31 69 ALA A C 1
ATOM 506 O O . ALA A 1 69 ? 6.092 -1.013 -3.184 1.00 98.31 69 ALA A O 1
ATOM 507 N N . SER A 1 70 ? 7.298 -2.647 -4.129 1.00 98.44 70 SER A N 1
ATOM 508 C CA . SER A 1 70 ? 6.373 -3.714 -3.716 1.00 98.44 70 SER A CA 1
ATOM 509 C C . SER A 1 70 ? 6.296 -3.839 -2.192 1.00 98.44 70 SER A C 1
ATOM 511 O O . SER A 1 70 ? 5.204 -4.007 -1.656 1.00 98.44 70 SER A O 1
ATOM 513 N N . ALA A 1 71 ? 7.432 -3.714 -1.498 1.00 98.44 71 ALA A N 1
ATOM 514 C CA . ALA A 1 71 ? 7.474 -3.714 -0.038 1.00 98.44 71 ALA A CA 1
ATOM 515 C C . ALA A 1 71 ? 6.727 -2.509 0.562 1.00 98.44 71 ALA A C 1
ATOM 517 O O . ALA A 1 71 ? 5.965 -2.688 1.504 1.00 98.44 71 ALA A O 1
ATOM 518 N N . VAL A 1 72 ? 6.857 -1.308 -0.019 1.00 98.44 72 VAL A N 1
ATOM 519 C CA . VAL A 1 72 ? 6.076 -0.124 0.392 1.00 98.44 72 VAL A CA 1
ATOM 520 C C . VAL A 1 72 ? 4.576 -0.376 0.259 1.00 98.44 72 VAL A C 1
ATOM 522 O O . VAL A 1 72 ? 3.832 -0.071 1.191 1.00 98.44 72 VAL A O 1
ATOM 525 N N . LEU A 1 73 ? 4.126 -0.947 -0.864 1.00 98.62 73 LEU A N 1
ATOM 526 C CA . LEU A 1 73 ? 2.715 -1.294 -1.046 1.00 98.62 73 LEU A CA 1
ATOM 527 C C . LEU A 1 73 ? 2.257 -2.300 0.023 1.00 98.62 73 LEU A C 1
ATOM 529 O O . LEU A 1 73 ? 1.246 -2.066 0.677 1.00 98.62 73 LEU A O 1
ATOM 533 N N . ALA A 1 74 ? 3.016 -3.379 0.232 1.00 98.56 74 ALA A N 1
ATOM 534 C CA . ALA A 1 74 ? 2.689 -4.410 1.216 1.00 98.56 74 ALA A CA 1
ATOM 535 C C . ALA A 1 74 ? 2.615 -3.857 2.651 1.00 98.56 74 ALA A C 1
ATOM 537 O O . ALA A 1 74 ? 1.612 -4.065 3.332 1.00 98.56 74 ALA A O 1
ATOM 538 N N . GLU A 1 75 ? 3.630 -3.100 3.078 1.00 98.56 75 GLU A N 1
ATOM 539 C CA . GLU A 1 75 ? 3.696 -2.491 4.413 1.00 98.56 75 GLU A CA 1
ATOM 540 C C . GLU A 1 75 ? 2.538 -1.519 4.652 1.00 98.56 75 GLU A C 1
ATOM 542 O O . GLU A 1 75 ? 1.932 -1.516 5.722 1.00 98.56 75 GLU A O 1
ATOM 547 N N . THR A 1 76 ? 2.200 -0.717 3.636 1.00 98.38 76 THR A N 1
ATOM 548 C CA . THR A 1 76 ? 1.103 0.257 3.712 1.00 98.38 76 THR A CA 1
ATOM 549 C C . THR A 1 76 ? -0.232 -0.449 3.943 1.00 98.38 76 THR A C 1
ATOM 551 O O . THR A 1 76 ? -0.953 -0.111 4.882 1.00 98.38 76 THR A O 1
ATOM 554 N N . LEU A 1 77 ? -0.556 -1.455 3.120 1.00 98.62 77 LEU A N 1
ATOM 555 C CA . LEU A 1 77 ? -1.819 -2.193 3.237 1.00 98.62 77 LEU A CA 1
ATOM 556 C C . LEU A 1 77 ? -1.889 -2.984 4.549 1.00 98.62 77 LEU A C 1
ATOM 558 O O . LEU A 1 77 ? -2.921 -2.964 5.220 1.00 98.62 77 LEU A O 1
ATOM 562 N N . GLY A 1 78 ? -0.786 -3.631 4.938 1.00 98.12 78 GLY A N 1
ATOM 563 C CA . GLY A 1 78 ? -0.687 -4.365 6.199 1.00 98.12 78 GLY A CA 1
ATOM 564 C C . GLY A 1 78 ? -0.870 -3.461 7.419 1.00 98.12 78 GLY A C 1
ATOM 565 O O . GLY A 1 78 ? -1.626 -3.805 8.326 1.00 98.12 78 GLY A O 1
ATOM 566 N N . SER A 1 79 ? -0.253 -2.276 7.415 1.00 97.88 79 SER A N 1
ATOM 567 C CA . SER A 1 79 ? -0.378 -1.297 8.503 1.00 97.88 79 SER A CA 1
ATOM 568 C C . SER A 1 79 ? -1.803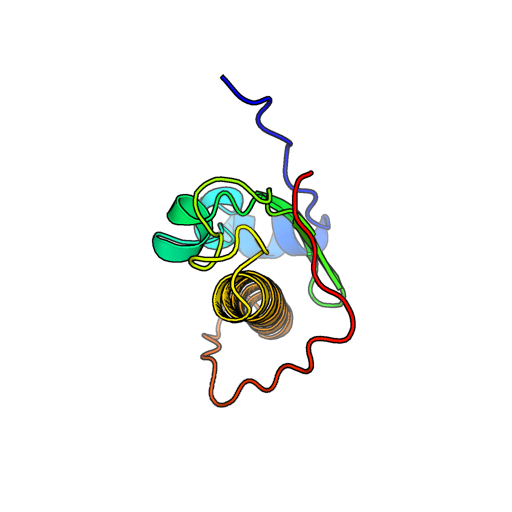 -0.763 8.635 1.00 97.88 79 SER A C 1
ATOM 570 O O . SER A 1 79 ? -2.329 -0.711 9.745 1.00 97.88 79 SER A O 1
ATOM 572 N N . ILE A 1 80 ? -2.459 -0.419 7.519 1.00 98.00 80 ILE A N 1
ATOM 573 C CA . ILE A 1 80 ? -3.870 0.005 7.523 1.00 98.00 80 ILE A CA 1
ATOM 574 C C . ILE A 1 80 ? -4.757 -1.109 8.091 1.00 98.00 80 ILE A C 1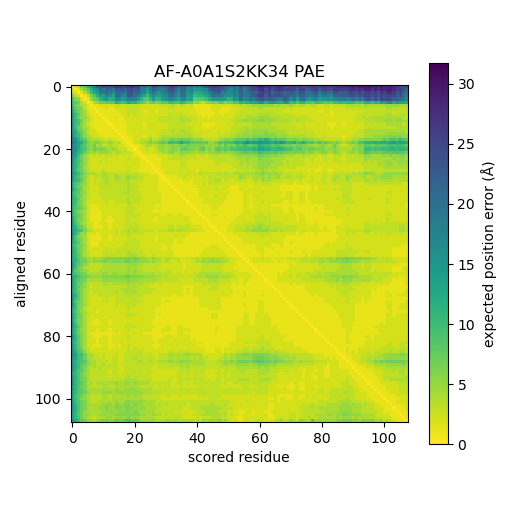
ATOM 576 O O . ILE A 1 80 ? -5.579 -0.848 8.968 1.00 98.00 80 ILE A O 1
ATOM 580 N N . GLY A 1 81 ? -4.550 -2.355 7.651 1.00 98.00 81 GLY A N 1
ATOM 581 C CA . GLY A 1 81 ? -5.307 -3.506 8.147 1.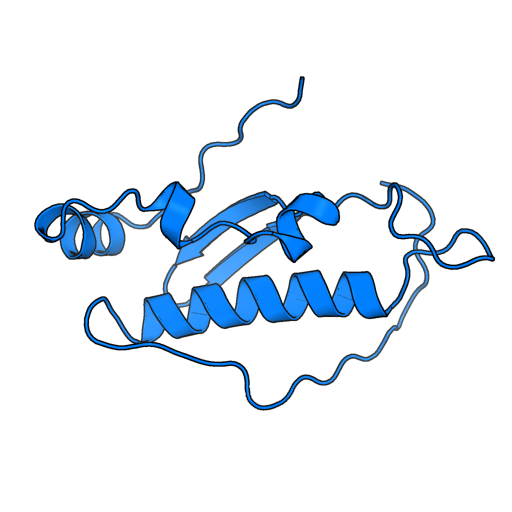00 98.00 81 GLY A CA 1
ATOM 582 C C . GLY A 1 81 ? -5.108 -3.728 9.646 1.00 98.00 81 GLY A C 1
ATOM 583 O O . GLY A 1 81 ? -6.078 -3.892 10.380 1.00 98.00 81 GLY A O 1
ATOM 584 N N . ALA A 1 82 ? -3.866 -3.647 10.130 1.00 97.81 82 ALA A N 1
ATOM 585 C CA . ALA A 1 82 ? -3.550 -3.788 11.549 1.00 97.81 82 ALA A CA 1
ATOM 586 C C . ALA A 1 82 ? -4.159 -2.665 12.407 1.00 97.81 82 ALA A C 1
ATOM 588 O O . ALA A 1 82 ? -4.677 -2.935 13.492 1.00 97.81 82 ALA A O 1
ATOM 589 N N . MET A 1 83 ? -4.133 -1.419 11.921 1.00 96.81 83 MET A N 1
ATOM 590 C CA . MET A 1 83 ? -4.780 -0.283 12.584 1.00 96.81 83 MET A CA 1
ATOM 591 C C . MET A 1 83 ? -6.296 -0.484 12.688 1.00 96.81 83 MET A C 1
ATOM 593 O O . MET A 1 83 ? -6.854 -0.330 13.772 1.00 96.81 83 MET A O 1
ATOM 597 N N . LEU A 1 84 ? -6.950 -0.877 11.589 1.00 96.94 84 LEU A N 1
ATOM 598 C CA . LEU A 1 84 ? -8.393 -1.139 11.557 1.00 96.94 84 LEU A CA 1
ATOM 599 C C . LEU A 1 84 ? -8.781 -2.322 12.449 1.00 96.94 84 LEU A C 1
ATOM 601 O O . LEU A 1 84 ? -9.758 -2.244 13.185 1.00 96.94 84 LEU A O 1
ATOM 605 N N . HIS A 1 85 ? -7.984 -3.391 12.452 1.00 97.00 85 HIS A N 1
ATOM 606 C CA . HIS A 1 85 ? -8.184 -4.533 13.342 1.00 97.00 85 HIS A CA 1
ATOM 607 C C . HIS A 1 85 ? -8.005 -4.167 14.825 1.00 97.00 85 HIS A C 1
ATOM 609 O O . HIS A 1 85 ? -8.674 -4.714 15.701 1.00 97.00 85 HIS A O 1
ATOM 615 N N . GLY A 1 86 ? -7.096 -3.235 15.124 1.00 95.12 86 GLY A N 1
ATOM 616 C CA . GLY A 1 86 ? -6.863 -2.723 16.474 1.00 95.12 86 GLY A CA 1
ATOM 617 C C . GLY A 1 86 ? -7.971 -1.803 17.001 1.00 95.12 86 GLY A C 1
ATOM 618 O O . GLY A 1 86 ? -8.065 -1.627 18.224 1.00 95.12 86 GLY A O 1
ATOM 619 N N . GLY A 1 87 ? -8.792 -1.253 16.101 1.00 94.25 87 GLY A N 1
ATOM 620 C CA . GLY A 1 87 ? -9.822 -0.258 16.383 1.00 94.25 87 GLY A CA 1
ATOM 621 C C . GLY A 1 87 ? -9.257 1.122 16.739 1.00 94.25 87 GLY A C 1
ATOM 622 O O . GLY A 1 87 ? -8.052 1.336 16.891 1.00 94.25 87 GLY A O 1
ATOM 623 N N . SER A 1 88 ? -10.160 2.071 16.963 1.00 92.88 88 SER A N 1
ATOM 624 C CA . SER A 1 88 ? -9.868 3.498 17.186 1.00 92.88 88 SER A CA 1
ATOM 625 C C . SER A 1 88 ? -9.011 3.841 18.412 1.00 92.88 88 SER A C 1
ATOM 627 O O . SER A 1 88 ? -8.529 4.966 18.546 1.00 92.88 88 SER A O 1
ATOM 629 N N . ARG A 1 89 ? -8.826 2.896 19.339 1.00 92.25 89 ARG A N 1
ATOM 630 C CA . ARG A 1 89 ? -8.153 3.129 20.631 1.00 92.25 89 ARG A CA 1
ATOM 631 C C . ARG A 1 89 ? -6.688 2.708 20.652 1.00 92.25 89 ARG A C 1
ATOM 633 O O . ARG A 1 89 ? -6.032 2.874 21.681 1.00 92.25 89 ARG A O 1
ATOM 640 N N . LYS A 1 90 ? -6.189 2.101 19.576 1.00 93.56 90 LYS A N 1
ATOM 641 C CA . LYS A 1 90 ? -4.834 1.549 19.502 1.00 93.56 90 LYS A CA 1
ATOM 642 C C . LYS A 1 90 ? -4.094 2.108 18.298 1.00 93.56 90 LYS A C 1
ATOM 644 O O . LYS A 1 90 ? -4.693 2.567 17.334 1.00 93.56 90 LYS A O 1
ATOM 649 N N . ILE A 1 91 ? -2.772 2.032 18.377 1.00 94.38 91 ILE A N 1
ATOM 650 C CA . ILE A 1 91 ? -1.876 2.331 17.267 1.00 94.38 91 ILE A CA 1
ATOM 651 C C . ILE A 1 91 ? -1.047 1.076 17.008 1.00 94.38 91 ILE A C 1
ATOM 653 O O . ILE A 1 91 ? -0.411 0.547 17.921 1.00 94.38 91 ILE A O 1
ATOM 657 N N . ALA A 1 92 ? -1.089 0.596 15.773 1.00 96.06 92 ALA A N 1
ATOM 658 C CA . ALA A 1 92 ? -0.245 -0.460 15.253 1.00 96.06 92 ALA A CA 1
ATOM 659 C C . ALA A 1 92 ? 1.010 0.148 14.617 1.00 96.06 92 ALA A C 1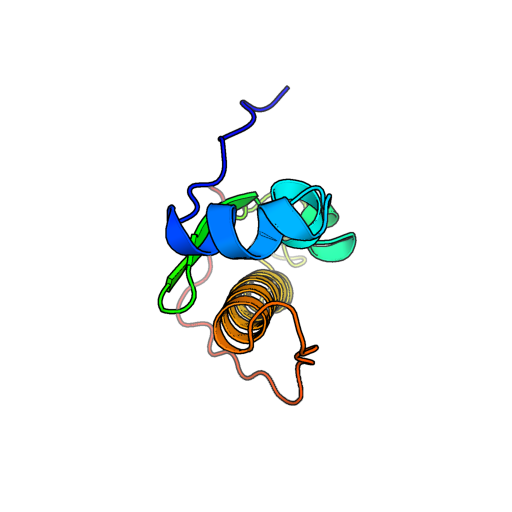
ATOM 661 O O . ALA A 1 92 ? 0.962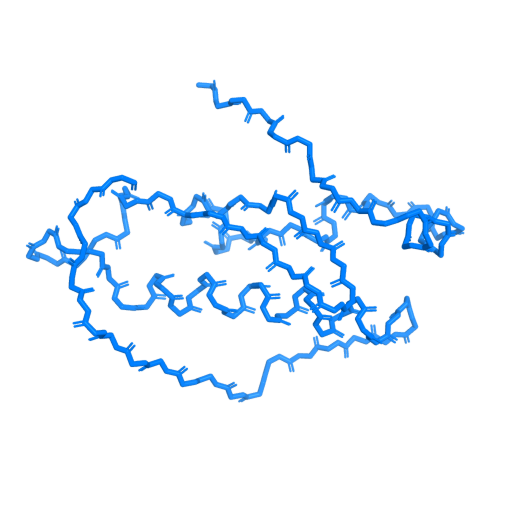 1.210 13.997 1.00 96.06 92 ALA A O 1
ATOM 662 N N . VAL A 1 93 ? 2.133 -0.547 14.769 1.00 97.00 93 VAL A N 1
ATOM 663 C CA . VAL A 1 93 ? 3.408 -0.200 14.139 1.00 97.00 93 VAL A CA 1
ATOM 664 C C . VAL A 1 93 ? 3.993 -1.451 13.500 1.00 97.00 93 VAL A C 1
ATOM 666 O O . VAL A 1 93 ? 3.946 -2.528 14.098 1.00 97.00 93 VAL A O 1
ATOM 669 N N . GLY A 1 94 ? 4.527 -1.308 12.288 1.00 96.81 94 GLY A N 1
ATOM 670 C CA . GLY A 1 94 ? 5.271 -2.372 11.622 1.00 96.81 94 GLY A CA 1
ATOM 671 C C . GLY A 1 94 ? 6.524 -2.733 12.417 1.00 96.81 94 GLY A C 1
ATOM 672 O O . GLY A 1 94 ? 7.236 -1.851 12.901 1.00 96.81 94 GLY A O 1
ATOM 673 N N . VAL A 1 95 ? 6.771 -4.031 12.588 1.00 98.00 95 VAL A N 1
ATOM 674 C CA . VAL A 1 95 ? 7.936 -4.554 13.326 1.00 98.00 95 VAL A CA 1
ATOM 675 C C . VAL A 1 95 ? 8.884 -5.299 12.393 1.00 98.00 95 VAL A C 1
ATOM 677 O O . VAL A 1 95 ? 10.095 -5.137 12.502 1.00 98.00 95 VAL A O 1
ATOM 680 N N . ASP A 1 96 ? 8.336 -6.096 11.477 1.00 98.06 96 ASP A N 1
ATOM 681 C CA . ASP A 1 96 ? 9.087 -6.871 10.495 1.00 98.06 96 ASP A CA 1
ATOM 682 C C . ASP A 1 96 ? 8.279 -7.002 9.199 1.00 98.06 96 ASP A C 1
ATOM 684 O O . ASP A 1 96 ? 7.051 -7.113 9.235 1.00 98.06 96 ASP A O 1
ATOM 688 N N . LEU A 1 97 ? 8.981 -7.013 8.066 1.00 97.88 97 LEU A N 1
ATOM 689 C CA . LEU A 1 97 ? 8.419 -7.240 6.741 1.00 97.88 97 LEU A CA 1
ATOM 690 C C . LEU A 1 97 ? 9.376 -8.113 5.935 1.00 97.88 97 LEU A C 1
ATOM 692 O O . LEU A 1 97 ? 10.549 -7.781 5.759 1.00 97.88 97 LEU A O 1
ATOM 696 N N . ASN A 1 98 ? 8.844 -9.181 5.349 1.00 97.88 98 ASN A N 1
ATOM 697 C CA . ASN A 1 98 ? 9.554 -9.993 4.369 1.00 97.88 98 ASN A CA 1
ATOM 698 C C . ASN A 1 98 ? 8.817 -9.976 3.025 1.00 97.88 98 ASN A C 1
ATOM 700 O O . ASN A 1 98 ? 7.593 -9.876 2.960 1.00 97.88 98 ASN A O 1
ATOM 704 N N . CYS A 1 99 ? 9.576 -10.041 1.933 1.00 97.38 99 CYS A N 1
ATOM 705 C CA . CYS A 1 99 ? 9.047 -10.023 0.573 1.00 97.38 99 CYS A CA 1
ATOM 706 C C . CYS A 1 99 ? 9.837 -10.997 -0.302 1.00 97.38 99 CYS A C 1
ATOM 708 O O . CYS A 1 99 ? 11.067 -10.983 -0.304 1.00 97.38 99 CYS A O 1
ATOM 710 N N . THR A 1 100 ? 9.129 -11.804 -1.094 1.00 98.19 100 THR A N 1
ATOM 711 C CA . THR A 1 100 ? 9.719 -12.620 -2.165 1.00 98.19 100 THR A CA 1
ATOM 712 C C . THR A 1 100 ? 9.198 -12.130 -3.510 1.00 98.19 100 THR A C 1
ATOM 714 O O . THR A 1 100 ? 7.991 -12.071 -3.740 1.00 98.19 100 THR A O 1
ATOM 717 N N . HIS A 1 101 ? 10.101 -11.776 -4.423 1.00 97.88 101 HIS A N 1
ATOM 718 C CA . HIS A 1 101 ? 9.735 -11.262 -5.743 1.00 97.88 101 HIS A CA 1
ATOM 719 C C . HIS A 1 101 ? 9.752 -12.387 -6.783 1.00 97.88 101 HIS A C 1
ATOM 721 O O . HIS A 1 101 ? 10.802 -12.746 -7.308 1.00 97.88 101 HIS A O 1
ATOM 727 N N . HIS A 1 102 ? 8.580 -12.942 -7.097 1.00 97.44 102 HIS A N 1
ATOM 728 C CA . HIS A 1 102 ? 8.463 -14.065 -8.037 1.00 97.44 102 HIS A CA 1
ATOM 729 C C . HIS A 1 102 ? 8.609 -13.664 -9.512 1.00 97.44 102 HIS A C 1
ATOM 731 O O . HIS A 1 102 ? 9.081 -14.455 -10.327 1.00 97.44 102 HIS A O 1
ATOM 737 N N . ARG A 1 103 ? 8.174 -12.452 -9.882 1.00 97.50 103 ARG A N 1
ATOM 738 C CA . ARG A 1 103 ? 8.161 -11.981 -11.272 1.00 97.50 103 ARG A CA 1
ATOM 739 C C . ARG A 1 103 ? 8.412 -10.479 -11.340 1.00 97.50 103 ARG A C 1
ATOM 741 O O . ARG A 1 103 ? 7.850 -9.719 -10.560 1.00 97.50 103 ARG A O 1
ATOM 748 N N . GLY A 1 104 ? 9.222 -10.059 -12.310 1.00 97.44 104 GLY A N 1
ATOM 749 C CA . GLY A 1 104 ? 9.426 -8.645 -12.621 1.00 97.44 104 GLY A CA 1
ATOM 750 C C . GLY A 1 104 ? 8.276 -8.051 -13.443 1.00 97.44 104 GLY A C 1
ATOM 751 O O . GLY A 1 104 ? 7.742 -8.708 -14.339 1.00 97.44 104 GLY A O 1
ATOM 752 N N . VAL A 1 105 ? 7.937 -6.792 -13.168 1.00 97.88 105 VAL A N 1
ATOM 753 C CA . VAL A 1 105 ? 6.915 -6.000 -13.878 1.00 97.88 105 VAL A CA 1
ATOM 754 C C . VAL A 1 105 ? 7.584 -4.755 -14.465 1.00 97.88 105 VAL A C 1
ATOM 756 O O . VAL A 1 105 ? 8.501 -4.229 -13.843 1.00 97.88 105 VAL A O 1
ATOM 759 N N . ARG A 1 106 ? 7.183 -4.309 -15.663 1.00 97.50 106 ARG A N 1
ATOM 760 C CA . ARG A 1 106 ? 7.795 -3.155 -16.364 1.00 97.50 106 ARG A CA 1
ATOM 761 C C . ARG A 1 106 ? 6.875 -1.945 -16.518 1.00 97.50 106 ARG A C 1
ATOM 763 O O . ARG A 1 106 ? 7.361 -0.856 -16.788 1.00 97.50 106 ARG A O 1
ATOM 770 N N . SER A 1 107 ? 5.570 -2.152 -16.417 1.00 97.12 107 SER A N 1
ATOM 771 C CA . SER A 1 107 ? 4.549 -1.143 -16.690 1.00 97.12 107 SER A CA 1
ATOM 772 C C . SER A 1 107 ? 3.198 -1.618 -16.165 1.00 97.12 107 SER A C 1
ATOM 774 O O . SER A 1 107 ? 3.013 -2.829 -15.989 1.00 97.12 107 SER A O 1
ATOM 776 N N . GLY A 1 108 ? 2.255 -0.683 -16.063 1.00 93.81 108 GLY A N 1
ATOM 777 C CA . GLY A 1 108 ? 0.882 -0.920 -15.610 1.00 93.81 108 GLY A CA 1
ATOM 778 C C . GLY A 1 108 ? 0.642 -0.433 -14.196 1.00 93.81 108 GLY A C 1
ATOM 779 O O . GLY A 1 108 ? 1.636 -0.076 -13.534 1.00 93.81 108 GLY A O 1
#

Secondary structure (DSSP, 8-state):
----PPPB--HHHHHHHHTTT--HHHHTS-HHHHHHTT-EEEEE-SS-EEEE--SSS-B-TTSSBPHHHHHHHHHHHHHHHHHHHH-TT-------------S-----

Radius of gyration: 14.89 Å; Cα contacts (8 Å, |Δi|>4): 137; chains: 1; bounding box: 38×29×37 Å